Protein AF-A0A443YHZ7-F1 (afdb_monomer_lite)

Foldseek 3Di:
DPPVCVPPVVLVVLVVVLVVLVVVLVQQVVLVPPPQSWGADPNDTDRRDPVVNVVSVVVSCVSVVVSVVVVVCPPD

Radius of gyration: 15.87 Å; chains: 1; bounding box: 40×14×44 Å

Secondary structure (DSSP, 8-state):
----TTT-HHHHHHHHHHHHHHHHHHHHHHHHTSTT-EEEETTEEEE--TTHHHHHHHHHHHHHHHHHHHHH----

Structure (mmCIF, N/CA/C/O backbone):
data_AF-A0A443YHZ7-F1
#
_entry.id   AF-A0A443YHZ7-F1
#
loop_
_atom_site.group_PDB
_atom_site.id
_atom_site.type_symbol
_atom_site.label_atom_id
_atom_site.label_alt_id
_atom_site.label_comp_id
_atom_site.label_asym_id
_atom_site.label_entity_id
_atom_site.label_seq_id
_atom_site.pdbx_PDB_ins_code
_atom_site.Cartn_x
_atom_site.Cartn_y
_atom_site.Cartn_z
_atom_site.occupancy
_atom_site.B_iso_or_equiv
_atom_site.auth_seq_id
_atom_site.auth_comp_id
_atom_site.auth_asym_id
_atom_site.auth_atom_id
_atom_site.pdbx_PDB_model_num
ATOM 1 N N . MET A 1 1 ? 15.628 5.659 -24.954 1.00 44.31 1 MET A N 1
ATOM 2 C CA . MET A 1 1 ? 14.437 4.821 -25.206 1.00 44.31 1 MET A CA 1
ATOM 3 C C . MET A 1 1 ? 13.497 5.021 -24.026 1.00 44.31 1 MET A C 1
ATOM 5 O O . MET A 1 1 ? 13.643 4.364 -23.006 1.00 44.31 1 MET A O 1
ATOM 9 N N . HIS A 1 2 ? 12.646 6.043 -24.114 1.00 48.16 2 HIS A N 1
ATOM 10 C CA . HIS A 1 2 ? 11.607 6.330 -23.127 1.00 48.16 2 HIS A CA 1
ATOM 11 C C . HIS A 1 2 ? 10.545 5.248 -23.334 1.00 48.16 2 HIS A C 1
ATOM 13 O O . HIS A 1 2 ? 9.704 5.379 -24.211 1.00 48.16 2 HIS A O 1
ATOM 19 N N . LYS A 1 3 ? 10.701 4.091 -22.679 1.00 54.41 3 LYS A N 1
ATOM 20 C CA . LYS A 1 3 ? 9.636 3.087 -22.658 1.00 54.41 3 LYS A CA 1
ATOM 21 C C . LYS A 1 3 ? 8.499 3.747 -21.897 1.00 54.41 3 LYS A C 1
ATOM 23 O O . LYS A 1 3 ? 8.683 4.076 -20.726 1.00 54.41 3 LYS A O 1
ATOM 28 N N . ASP A 1 4 ? 7.406 4.035 -22.593 1.00 61.41 4 ASP A N 1
ATOM 29 C CA . ASP A 1 4 ? 6.206 4.658 -22.053 1.00 61.41 4 ASP A CA 1
ATOM 30 C C . ASP A 1 4 ? 5.637 3.780 -20.934 1.00 61.41 4 ASP A C 1
ATOM 32 O O . ASP A 1 4 ? 4.710 3.006 -21.141 1.00 61.41 4 ASP A O 1
ATOM 36 N N . CYS A 1 5 ? 6.197 3.896 -19.730 1.00 55.53 5 CYS A N 1
ATOM 37 C CA . CYS A 1 5 ? 5.818 3.114 -18.553 1.00 55.53 5 CYS A CA 1
ATOM 38 C C . CYS A 1 5 ? 4.321 3.281 -18.224 1.00 55.53 5 CYS A C 1
ATOM 40 O O . CYS A 1 5 ? 3.694 2.427 -17.608 1.00 55.53 5 CYS A O 1
ATOM 42 N N . MET A 1 6 ? 3.729 4.372 -18.716 1.00 59.91 6 MET A N 1
ATOM 43 C CA . MET A 1 6 ? 2.306 4.680 -18.644 1.00 59.91 6 MET A CA 1
ATOM 44 C C . MET A 1 6 ? 1.420 3.759 -19.508 1.00 59.91 6 MET A C 1
ATOM 46 O O . MET A 1 6 ? 0.239 3.602 -19.195 1.00 59.91 6 MET A O 1
ATOM 50 N N . SER A 1 7 ? 1.978 3.147 -20.559 1.00 65.88 7 SER A N 1
ATOM 51 C CA . SER A 1 7 ? 1.294 2.230 -21.486 1.00 65.88 7 SER A CA 1
ATOM 52 C C . SER A 1 7 ? 1.499 0.753 -21.142 1.00 65.88 7 SER A C 1
ATOM 54 O O . SER A 1 7 ? 0.806 -0.097 -21.700 1.00 65.88 7 SER A O 1
ATOM 56 N N . ASP A 1 8 ? 2.415 0.425 -20.225 1.00 74.38 8 ASP A N 1
ATOM 57 C CA . ASP A 1 8 ? 2.637 -0.950 -19.790 1.00 74.38 8 ASP A CA 1
ATOM 58 C C . ASP A 1 8 ? 1.473 -1.422 -18.897 1.00 74.38 8 ASP A C 1
ATOM 60 O O . ASP A 1 8 ? 1.305 -0.931 -17.774 1.00 74.38 8 ASP A O 1
ATOM 64 N N . PRO A 1 9 ? 0.669 -2.412 -19.330 1.00 76.81 9 PRO A N 1
ATOM 65 C CA . PRO A 1 9 ? -0.466 -2.891 -18.541 1.00 76.81 9 PRO A CA 1
ATOM 66 C C . PRO A 1 9 ? -0.019 -3.486 -17.197 1.00 76.81 9 PRO A C 1
ATOM 68 O O . PRO A 1 9 ? -0.748 -3.407 -16.211 1.00 76.81 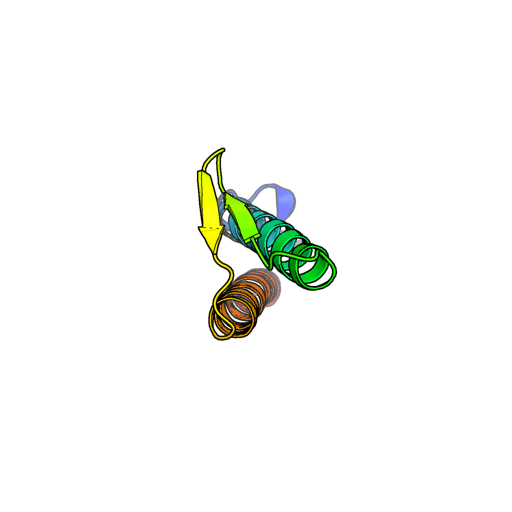9 PRO A O 1
ATOM 71 N N . LEU A 1 10 ? 1.204 -4.023 -17.127 1.00 76.81 10 LEU A N 1
ATOM 72 C CA . LEU A 1 10 ? 1.804 -4.548 -15.898 1.00 76.81 10 LEU A CA 1
ATOM 73 C C . LEU A 1 10 ? 2.066 -3.462 -14.846 1.00 76.81 10 LEU A C 1
ATOM 75 O O . LEU A 1 10 ? 1.876 -3.716 -13.656 1.00 76.81 10 LEU A O 1
ATOM 79 N N . PHE A 1 11 ? 2.437 -2.249 -15.266 1.00 78.38 11 PHE A N 1
ATOM 80 C CA . PHE A 1 11 ? 2.632 -1.125 -14.349 1.00 78.38 11 PHE A CA 1
ATOM 81 C C . PHE A 1 11 ? 1.316 -0.759 -13.654 1.00 78.38 11 PHE A C 1
ATOM 83 O O . PHE A 1 11 ? 1.262 -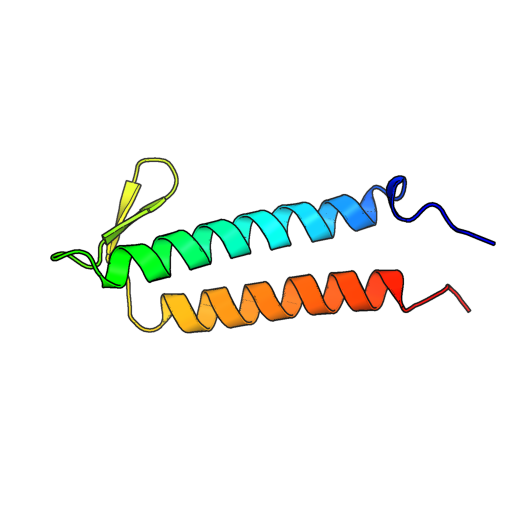0.640 -12.429 1.00 78.38 11 PHE A O 1
ATOM 90 N N . TRP A 1 12 ? 0.225 -0.679 -14.418 1.00 79.44 12 TRP A N 1
ATOM 91 C CA . TRP A 1 12 ? -1.109 -0.417 -13.876 1.00 79.44 12 TRP A CA 1
ATOM 92 C C . TRP A 1 12 ? -1.610 -1.532 -12.956 1.00 79.44 12 TRP A C 1
ATOM 94 O O . TRP A 1 12 ? -2.225 -1.239 -11.929 1.00 79.44 12 TRP A O 1
ATOM 104 N N . VAL A 1 13 ? -1.308 -2.796 -13.268 1.00 83.00 13 VAL A N 1
ATOM 105 C CA . VAL A 1 13 ? -1.635 -3.941 -12.400 1.00 83.00 13 VAL A CA 1
ATOM 106 C C . VAL A 1 13 ? -0.942 -3.844 -11.037 1.00 83.00 13 VAL A C 1
ATOM 108 O O . VAL A 1 13 ? -1.504 -4.323 -10.058 1.00 83.00 13 VAL A O 1
ATOM 111 N N . LEU A 1 14 ? 0.222 -3.195 -10.934 1.00 80.62 14 LEU A N 1
ATOM 112 C CA . LEU A 1 14 ? 0.886 -2.921 -9.652 1.00 80.62 14 LEU A CA 1
ATOM 113 C C . LEU A 1 14 ? 0.379 -1.639 -8.977 1.00 80.62 14 LEU A C 1
ATOM 115 O O . LEU A 1 14 ? 0.150 -1.617 -7.766 1.00 80.62 14 LEU A O 1
ATOM 119 N N . VAL A 1 15 ? 0.187 -0.572 -9.752 1.00 83.00 15 VAL A N 1
ATOM 120 C CA . VAL A 1 15 ? -0.197 0.750 -9.241 1.00 83.00 15 VAL A CA 1
ATOM 121 C C . VAL A 1 15 ? -1.612 0.765 -8.674 1.00 83.00 15 VAL A C 1
ATOM 123 O O . VAL A 1 15 ? -1.827 1.315 -7.595 1.00 83.00 15 VAL A O 1
ATOM 126 N N . PHE A 1 16 ? -2.585 0.144 -9.342 1.00 85.62 16 PHE A N 1
ATOM 127 C CA . PHE A 1 16 ? -3.964 0.105 -8.848 1.00 85.62 16 PHE A CA 1
ATOM 128 C C . PHE A 1 16 ? -4.097 -0.507 -7.447 1.00 85.62 16 PHE A C 1
ATOM 130 O O . PHE A 1 16 ? -4.698 0.133 -6.579 1.00 85.62 16 PHE A O 1
ATOM 137 N N . PRO A 1 17 ? -3.555 -1.706 -7.171 1.00 82.81 17 PRO A N 1
ATOM 138 C CA . PRO A 1 17 ? -3.620 -2.263 -5.831 1.00 82.81 17 PRO A CA 1
ATOM 139 C C . PRO A 1 17 ? -2.779 -1.460 -4.829 1.00 82.81 17 PRO A C 1
ATOM 141 O O . PRO A 1 17 ? -3.210 -1.326 -3.686 1.00 82.81 17 PRO A O 1
ATOM 144 N N . ALA A 1 18 ? -1.661 -0.843 -5.233 1.00 84.25 18 ALA A N 1
ATOM 145 C CA . ALA A 1 18 ? -0.895 0.046 -4.353 1.00 84.25 18 ALA A CA 1
ATOM 146 C C . ALA A 1 18 ? -1.735 1.255 -3.898 1.00 84.25 18 ALA A C 1
ATOM 148 O O . ALA A 1 18 ? -1.787 1.583 -2.709 1.00 84.25 18 ALA A O 1
ATOM 149 N N . LEU A 1 19 ? -2.465 1.876 -4.829 1.00 86.00 19 LEU A N 1
ATOM 150 C CA . LEU A 1 19 ? -3.380 2.987 -4.556 1.00 86.00 19 LEU A CA 1
ATOM 151 C C . LEU A 1 19 ? -4.571 2.551 -3.695 1.00 86.00 19 LEU A C 1
ATOM 153 O O . LEU A 1 19 ? -4.931 3.243 -2.742 1.00 86.00 19 LEU A O 1
ATOM 157 N N . ALA A 1 20 ? -5.158 1.387 -3.985 1.00 86.75 20 ALA A N 1
ATOM 158 C CA . ALA A 1 20 ? -6.266 0.844 -3.205 1.00 86.75 20 ALA A CA 1
ATOM 159 C C . ALA A 1 20 ? -5.856 0.572 -1.748 1.00 86.75 20 ALA A C 1
ATOM 161 O O . ALA A 1 20 ? -6.571 0.961 -0.823 1.00 86.75 20 ALA A O 1
ATOM 162 N N . VAL A 1 21 ? -4.686 -0.042 -1.531 1.00 86.12 21 VAL A N 1
ATOM 163 C CA . VAL A 1 21 ? -4.143 -0.297 -0.188 1.00 86.12 21 VAL A CA 1
ATOM 164 C C . VAL A 1 21 ? -3.799 1.015 0.518 1.00 86.12 21 VAL A C 1
ATOM 166 O O . VAL A 1 21 ? -4.100 1.152 1.701 1.00 86.12 21 VAL A O 1
ATOM 169 N N . SER A 1 22 ? -3.263 2.008 -0.195 1.00 85.75 22 SER A N 1
ATOM 170 C CA . SER A 1 22 ? -2.992 3.344 0.357 1.00 85.75 22 SER A CA 1
ATOM 171 C C . SER A 1 22 ? -4.269 4.021 0.868 1.00 85.75 22 SER A C 1
ATOM 173 O O . SER A 1 22 ? -4.311 4.503 1.999 1.00 85.75 22 SER A O 1
ATOM 175 N N . GLY A 1 23 ? -5.344 4.011 0.072 1.00 84.19 23 GLY A N 1
ATOM 176 C CA . GLY A 1 23 ? -6.638 4.573 0.473 1.00 84.19 23 GLY A CA 1
ATOM 177 C C . GLY A 1 23 ? -7.257 3.839 1.666 1.00 84.19 23 GLY A C 1
ATOM 178 O O . GLY A 1 23 ? -7.812 4.461 2.573 1.00 84.19 23 GLY A O 1
ATOM 179 N N . LEU A 1 24 ? -7.106 2.516 1.700 1.00 83.69 24 LEU A N 1
ATOM 180 C CA . LEU A 1 24 ? -7.554 1.676 2.806 1.00 83.69 24 LEU A CA 1
ATOM 181 C C . LEU A 1 24 ? -6.774 1.980 4.092 1.00 83.69 24 LEU A C 1
ATOM 183 O O . LEU A 1 24 ? -7.376 2.121 5.153 1.00 83.69 24 LEU A O 1
ATOM 187 N N . LEU A 1 25 ? -5.459 2.175 3.991 1.00 83.75 25 LEU A N 1
ATOM 188 C CA . LEU A 1 25 ? -4.598 2.560 5.106 1.00 83.75 25 LEU A CA 1
ATOM 189 C C . LEU A 1 25 ? -4.985 3.930 5.679 1.00 83.75 25 LEU A C 1
ATOM 191 O O . LEU A 1 25 ? -5.091 4.079 6.894 1.00 83.75 25 LEU A O 1
ATOM 195 N N . ILE A 1 26 ? -5.277 4.907 4.818 1.00 82.69 26 ILE A N 1
ATOM 196 C CA . ILE A 1 26 ? -5.758 6.230 5.241 1.00 82.69 26 ILE A CA 1
ATOM 197 C C . ILE A 1 26 ? -7.099 6.110 5.976 1.00 82.69 26 ILE A C 1
ATOM 199 O O . ILE A 1 26 ? -7.262 6.705 7.039 1.00 82.69 26 ILE A O 1
ATOM 203 N N . GLN A 1 27 ? -8.043 5.305 5.473 1.00 83.75 27 GLN A N 1
ATOM 204 C CA . GLN A 1 27 ? -9.310 5.061 6.176 1.00 83.75 27 GLN A CA 1
ATOM 205 C C . GLN A 1 27 ? -9.106 4.397 7.540 1.00 83.75 27 GLN A C 1
ATOM 207 O O . GLN A 1 27 ? -9.786 4.757 8.500 1.00 83.75 27 GLN A O 1
ATOM 212 N N . MET A 1 28 ? -8.167 3.455 7.649 1.00 79.44 28 MET A N 1
ATOM 213 C CA . MET A 1 28 ? -7.812 2.831 8.925 1.00 79.44 28 MET A CA 1
ATOM 214 C C . MET A 1 28 ? -7.229 3.844 9.916 1.00 79.44 28 MET A C 1
ATOM 216 O O . MET A 1 28 ? -7.627 3.850 11.079 1.00 79.44 28 MET A O 1
ATOM 220 N N . ILE A 1 29 ? -6.337 4.727 9.456 1.00 79.75 29 ILE A N 1
ATOM 221 C CA . ILE A 1 29 ? -5.743 5.788 10.281 1.00 79.75 29 ILE A CA 1
ATOM 222 C C . ILE A 1 29 ? -6.810 6.787 10.731 1.00 79.75 29 ILE A C 1
ATOM 224 O O . ILE A 1 29 ? -6.879 7.114 11.908 1.00 79.75 29 ILE A O 1
ATOM 228 N N . LEU A 1 30 ? -7.688 7.235 9.833 1.00 79.44 30 LEU A N 1
ATOM 229 C CA . LEU A 1 30 ? -8.782 8.145 10.188 1.00 79.44 30 LEU A CA 1
ATOM 230 C C . LEU A 1 30 ? -9.773 7.500 11.170 1.00 79.44 30 LEU A C 1
ATOM 232 O O . LEU A 1 30 ? -10.319 8.180 12.035 1.00 79.44 30 LEU A O 1
ATOM 236 N N . SER A 1 31 ? -9.974 6.183 11.079 1.00 74.50 31 SER A N 1
ATOM 237 C CA . SER A 1 31 ? -10.845 5.426 11.982 1.00 74.50 31 SER A CA 1
ATOM 238 C C . SER A 1 31 ? -10.295 5.318 13.414 1.00 74.50 31 SER A C 1
ATOM 240 O O . SER A 1 31 ? -11.091 5.249 14.350 1.00 74.50 31 SER A O 1
ATOM 242 N N . LEU A 1 32 ? -8.969 5.386 13.619 1.00 73.19 32 LEU A N 1
ATOM 243 C CA . LEU A 1 32 ? -8.356 5.436 14.961 1.00 73.19 32 LEU A CA 1
ATOM 244 C C . LEU A 1 32 ? -8.779 6.670 15.765 1.00 73.19 32 LEU A C 1
ATOM 246 O O . LEU A 1 32 ? -8.836 6.607 16.989 1.00 73.19 32 LEU A O 1
ATOM 250 N N . PHE A 1 33 ? -9.083 7.779 15.087 1.00 73.00 33 PHE A N 1
ATOM 251 C CA . PHE A 1 33 ? -9.564 9.007 15.724 1.00 73.00 33 PHE A CA 1
ATOM 252 C C . PHE A 1 33 ? -11.073 8.973 16.012 1.00 73.00 33 PHE A C 1
ATOM 254 O O . PHE A 1 33 ? -11.613 9.913 16.594 1.00 73.00 33 PHE A O 1
ATOM 261 N N . SER A 1 34 ? -11.769 7.903 15.615 1.00 69.69 34 SER A N 1
ATOM 262 C CA . SER A 1 34 ? -13.190 7.711 15.886 1.00 69.69 34 SER A CA 1
ATOM 263 C C . SER A 1 34 ? -13.399 6.827 17.115 1.00 69.69 34 SER A C 1
ATOM 265 O O . SER A 1 34 ? -12.666 5.868 17.350 1.00 69.69 34 SER A O 1
ATOM 267 N N . CYS A 1 35 ? -14.451 7.124 17.879 1.00 58.66 35 CYS A N 1
ATOM 268 C CA . CYS A 1 35 ? -14.736 6.561 19.205 1.00 58.66 35 CYS A CA 1
ATOM 269 C C . CYS A 1 35 ? -14.901 5.020 19.242 1.00 58.66 35 CYS A C 1
ATOM 271 O O . CYS A 1 35 ? -14.978 4.434 20.317 1.00 58.66 35 CYS A O 1
ATOM 273 N N . CYS A 1 36 ? -14.954 4.344 18.086 1.00 65.69 36 CYS A N 1
ATOM 274 C CA . CYS A 1 36 ? -15.241 2.910 17.988 1.00 65.69 36 CYS A CA 1
ATOM 275 C C . CYS A 1 36 ? -14.234 2.092 17.159 1.00 65.69 36 CYS A C 1
ATOM 277 O O . CYS A 1 36 ? -14.539 0.932 16.879 1.00 65.69 36 CYS A O 1
ATOM 279 N N . ALA A 1 37 ? -13.091 2.660 16.732 1.00 65.44 37 ALA A N 1
ATOM 280 C CA . ALA A 1 37 ? -12.029 1.970 15.972 1.00 65.44 37 ALA A CA 1
ATOM 281 C C . ALA A 1 37 ? -12.567 0.954 14.937 1.00 65.44 37 ALA A C 1
ATOM 283 O O . ALA A 1 37 ? -12.180 -0.213 14.897 1.00 65.44 37 ALA A O 1
ATOM 284 N N . THR A 1 38 ? -13.556 1.366 14.148 1.00 68.62 38 THR A N 1
ATOM 285 C CA . THR A 1 38 ? -14.268 0.512 13.193 1.00 68.62 38 THR A CA 1
ATOM 286 C C . THR A 1 38 ? -14.212 1.169 11.829 1.00 68.62 38 THR A C 1
ATOM 288 O O . THR A 1 38 ? -14.564 2.339 11.670 1.00 68.62 38 THR A O 1
ATOM 291 N N . PHE A 1 39 ? -13.753 0.423 10.827 1.00 74.12 39 PHE A N 1
ATOM 292 C CA . PHE A 1 39 ? -13.655 0.913 9.455 1.00 74.12 39 PHE A CA 1
ATOM 293 C C . PHE A 1 39 ? -14.622 0.139 8.557 1.00 74.12 39 PHE A C 1
ATOM 295 O O . PHE A 1 39 ? -14.925 -1.032 8.805 1.00 74.12 39 PHE A O 1
ATOM 302 N N . LYS A 1 40 ? -15.155 0.800 7.525 1.00 69.88 40 LYS A N 1
ATOM 303 C CA . LYS A 1 40 ? -16.078 0.175 6.572 1.00 69.88 40 LYS A CA 1
ATOM 304 C C . LYS A 1 40 ? -15.319 -0.306 5.342 1.00 69.88 40 LYS A C 1
ATOM 306 O O . LYS A 1 40 ? -14.907 0.497 4.515 1.00 69.88 40 LYS A O 1
ATOM 311 N N . LEU A 1 41 ? -15.214 -1.620 5.176 1.00 72.62 41 LEU A N 1
ATOM 312 C CA . LEU A 1 41 ? -14.704 -2.245 3.962 1.00 72.62 41 LEU A CA 1
ATOM 313 C C . LEU A 1 41 ? -15.879 -2.738 3.115 1.00 72.62 41 LEU A C 1
ATOM 315 O O . LEU A 1 41 ? -16.594 -3.656 3.516 1.00 72.62 41 LEU A O 1
ATOM 319 N N . ARG A 1 42 ? -16.089 -2.142 1.934 1.00 73.06 42 ARG A N 1
ATOM 320 C CA . ARG A 1 42 ? -17.118 -2.584 0.969 1.00 73.06 42 ARG A CA 1
ATOM 321 C C . ARG A 1 42 ? -18.524 -2.703 1.593 1.00 73.06 42 ARG A C 1
ATOM 323 O O . ARG A 1 42 ? -19.249 -3.662 1.348 1.00 73.06 42 ARG A O 1
ATOM 330 N N . GLY A 1 43 ? -18.878 -1.749 2.457 1.00 76.38 43 GLY A N 1
ATOM 331 C CA . GLY A 1 43 ? -20.157 -1.717 3.178 1.00 76.38 43 GLY A CA 1
ATOM 332 C C . GLY A 1 43 ? -20.213 -2.558 4.460 1.00 76.38 43 GLY A C 1
ATOM 333 O O . GLY A 1 43 ? -21.160 -2.404 5.227 1.00 76.38 43 GLY A O 1
ATOM 334 N N . ARG A 1 44 ? -19.202 -3.391 4.750 1.00 72.62 44 ARG A N 1
ATOM 335 C CA . ARG A 1 44 ? -19.099 -4.135 6.014 1.00 72.62 44 ARG A CA 1
ATOM 336 C C . ARG A 1 44 ? -18.247 -3.393 7.031 1.00 72.62 44 ARG A C 1
ATOM 338 O O . ARG A 1 44 ? -17.127 -2.992 6.733 1.00 72.62 44 ARG A O 1
ATOM 345 N N . THR A 1 45 ? -18.768 -3.257 8.242 1.00 77.81 45 THR A N 1
ATOM 346 C CA . THR A 1 45 ? -18.024 -2.720 9.382 1.00 77.81 45 THR A CA 1
ATOM 347 C C . THR A 1 45 ? -17.094 -3.800 9.923 1.00 77.81 45 THR A C 1
ATOM 349 O O . THR A 1 45 ? -17.556 -4.877 10.298 1.00 77.81 45 THR A O 1
ATOM 352 N N . ILE A 1 46 ? -15.792 -3.527 9.952 1.00 78.38 46 ILE A N 1
ATOM 353 C CA . ILE A 1 46 ? -14.778 -4.435 10.490 1.00 78.38 46 ILE A CA 1
ATOM 354 C C . ILE A 1 46 ? -14.117 -3.750 11.695 1.00 78.38 46 ILE A C 1
ATOM 356 O O . ILE A 1 46 ? -13.702 -2.592 11.576 1.00 78.38 46 ILE A O 1
ATOM 360 N N . PRO A 1 47 ? -14.020 -4.427 12.856 1.00 78.12 47 PRO A N 1
ATOM 361 C CA . PRO A 1 47 ? -13.275 -3.905 13.993 1.00 78.12 47 PRO A CA 1
ATOM 362 C C . PRO A 1 47 ? -11.790 -3.823 13.637 1.00 78.12 47 PRO A C 1
ATOM 364 O O . PRO A 1 47 ? -11.185 -4.801 13.189 1.00 78.12 47 PRO A O 1
ATOM 367 N N . LEU A 1 48 ? -11.207 -2.643 13.821 1.00 72.81 48 LEU A N 1
ATOM 368 C CA . LEU A 1 48 ? -9.816 -2.373 13.506 1.00 72.81 48 LEU A CA 1
ATOM 369 C C . LEU A 1 48 ? -8.933 -3.036 14.569 1.00 72.81 48 LEU A C 1
ATOM 371 O O . LEU A 1 48 ? -8.845 -2.583 15.709 1.00 72.81 48 LEU A O 1
ATOM 375 N N . LYS A 1 49 ? -8.272 -4.135 14.205 1.00 81.31 49 LYS A N 1
ATOM 376 C CA . LYS A 1 49 ? -7.244 -4.731 15.063 1.00 81.31 49 LYS A CA 1
ATOM 377 C C . LYS A 1 49 ? -5.957 -3.926 14.938 1.00 81.31 49 LYS A C 1
ATOM 379 O O . LYS A 1 49 ? -5.569 -3.551 13.835 1.00 81.31 49 LYS A O 1
ATOM 384 N N . TRP A 1 50 ? -5.248 -3.750 16.050 1.00 74.94 50 TRP A N 1
ATOM 385 C CA . TRP A 1 50 ? -3.989 -2.993 16.100 1.00 74.94 50 TRP A CA 1
ATOM 386 C C . TRP A 1 50 ? -2.925 -3.518 15.116 1.00 74.94 50 TRP A C 1
ATOM 388 O O . TRP A 1 50 ? -2.152 -2.745 14.566 1.00 74.94 50 TRP A O 1
ATOM 398 N N . TRP A 1 51 ? -2.953 -4.821 14.811 1.00 78.38 51 TRP A N 1
ATOM 399 C CA . TRP A 1 51 ? -2.078 -5.467 13.824 1.00 78.38 51 TRP A CA 1
ATOM 400 C C . TRP A 1 51 ? -2.429 -5.172 12.353 1.00 78.38 51 TRP A C 1
ATOM 402 O O . TRP A 1 51 ? -1.602 -5.406 11.475 1.00 78.38 51 TRP A O 1
ATOM 412 N N . MET A 1 52 ? -3.628 -4.663 12.046 1.00 79.62 52 MET A N 1
ATOM 413 C CA . MET A 1 52 ? -4.056 -4.435 10.655 1.00 79.62 52 MET A CA 1
ATOM 414 C C . MET A 1 52 ? -3.358 -3.239 10.012 1.00 79.62 52 MET A C 1
ATOM 416 O O . MET A 1 52 ? -3.044 -3.298 8.830 1.00 79.62 52 MET A O 1
ATOM 420 N N . ILE A 1 53 ? -3.077 -2.187 10.780 1.00 81.75 53 ILE A N 1
ATOM 421 C CA . ILE A 1 53 ? -2.383 -0.988 10.293 1.00 81.75 53 ILE A CA 1
ATOM 422 C C . ILE A 1 53 ? -0.937 -1.307 9.881 1.00 81.75 53 ILE A C 1
ATOM 424 O O . ILE A 1 53 ? -0.587 -1.002 8.742 1.00 81.75 53 ILE A O 1
ATOM 428 N N . PRO A 1 54 ? -0.097 -1.953 10.722 1.00 82.62 54 PRO A N 1
ATOM 429 C CA . PRO A 1 54 ? 1.256 -2.315 10.313 1.00 82.62 54 PRO A CA 1
ATOM 430 C C . PRO A 1 54 ? 1.263 -3.345 9.178 1.00 82.62 54 PRO A C 1
ATOM 432 O O . PRO A 1 54 ? 2.095 -3.237 8.283 1.00 82.62 54 PRO A O 1
ATOM 435 N N . ALA A 1 55 ? 0.316 -4.291 9.143 1.00 85.56 55 ALA A N 1
ATOM 436 C CA . ALA A 1 55 ? 0.200 -5.237 8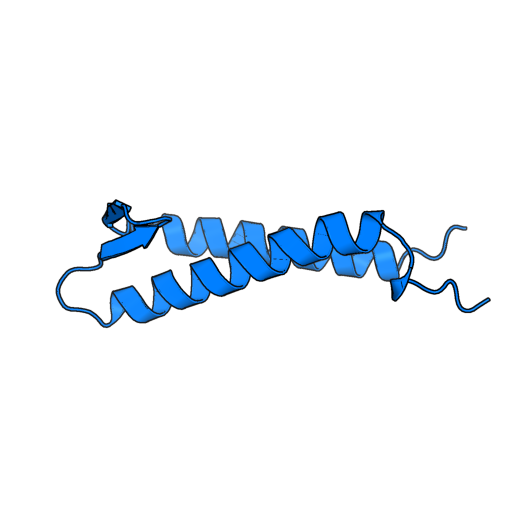.031 1.00 85.56 55 ALA A CA 1
ATOM 437 C C . ALA A 1 55 ? -0.159 -4.540 6.706 1.00 85.56 55 ALA A C 1
ATOM 439 O O . ALA A 1 55 ? 0.479 -4.783 5.681 1.00 85.56 55 ALA A O 1
ATOM 440 N N . ALA A 1 56 ? -1.147 -3.641 6.724 1.00 83.69 56 ALA A N 1
ATOM 441 C CA . ALA A 1 56 ? -1.522 -2.851 5.557 1.00 83.69 56 ALA A CA 1
ATOM 442 C C . ALA A 1 56 ? -0.393 -1.894 5.141 1.00 83.69 56 ALA A C 1
ATOM 444 O O . ALA A 1 56 ? -0.167 -1.708 3.951 1.00 83.69 56 ALA A O 1
ATOM 445 N N . GLY A 1 57 ? 0.359 -1.345 6.100 1.00 84.81 57 GLY A N 1
ATOM 446 C CA . GLY A 1 57 ? 1.529 -0.501 5.850 1.00 84.81 57 GLY A CA 1
ATOM 447 C C . GLY A 1 57 ? 2.659 -1.264 5.172 1.00 84.81 57 GLY A C 1
ATOM 448 O O . GLY A 1 57 ? 3.186 -0.799 4.165 1.00 84.81 57 GLY A O 1
ATOM 449 N N . ALA A 1 58 ? 2.976 -2.462 5.667 1.00 88.31 58 ALA A N 1
ATOM 450 C CA . ALA A 1 58 ? 3.973 -3.343 5.068 1.00 88.31 58 ALA A CA 1
ATOM 451 C C . ALA A 1 58 ? 3.583 -3.754 3.642 1.00 88.31 58 ALA A C 1
ATOM 453 O O . ALA A 1 58 ? 4.408 -3.666 2.737 1.00 88.31 58 ALA A O 1
ATOM 454 N N . LEU A 1 59 ? 2.318 -4.130 3.418 1.00 86.94 59 LEU A N 1
ATOM 455 C CA . LEU A 1 59 ? 1.801 -4.426 2.078 1.00 86.94 59 LEU A CA 1
ATOM 456 C C . LEU A 1 59 ? 1.885 -3.207 1.157 1.00 86.94 59 LEU A C 1
ATOM 458 O O . LEU A 1 59 ? 2.346 -3.329 0.028 1.00 86.94 59 LEU A O 1
ATOM 462 N N . CYS A 1 60 ? 1.482 -2.030 1.637 1.00 88.25 60 CYS A N 1
ATOM 463 C CA . CYS A 1 60 ? 1.544 -0.796 0.860 1.00 88.25 60 CYS A CA 1
ATOM 464 C C . CYS A 1 60 ? 2.984 -0.475 0.441 1.00 88.25 60 CYS A C 1
ATOM 466 O O . CYS A 1 60 ? 3.253 -0.239 -0.736 1.00 88.25 60 CYS A O 1
ATOM 468 N N . GLY A 1 61 ? 3.916 -0.536 1.396 1.00 85.69 61 GLY A N 1
ATOM 469 C CA . GLY A 1 61 ? 5.339 -0.332 1.149 1.00 85.69 61 GLY A CA 1
ATOM 470 C C . GLY A 1 61 ? 5.904 -1.349 0.161 1.00 85.69 61 GLY A C 1
ATOM 471 O O . GLY A 1 61 ? 6.604 -0.957 -0.764 1.00 85.69 61 GLY A O 1
ATOM 472 N N . LEU A 1 62 ? 5.547 -2.629 0.298 1.00 88.19 62 LEU A N 1
ATOM 473 C CA . LEU A 1 62 ? 5.973 -3.690 -0.616 1.00 88.19 62 LEU A CA 1
ATOM 474 C C . LEU A 1 62 ? 5.476 -3.4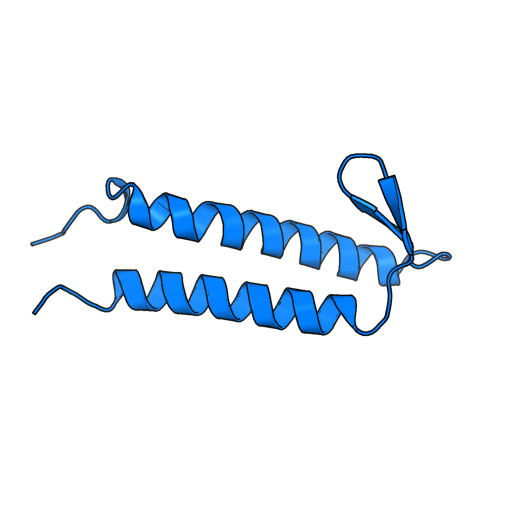43 -2.047 1.00 88.19 62 LEU A C 1
ATOM 476 O O . LEU A 1 62 ? 6.252 -3.576 -2.989 1.00 88.19 62 LEU A O 1
ATOM 480 N N . LEU A 1 63 ? 4.205 -3.066 -2.219 1.00 85.50 63 LEU A N 1
ATOM 481 C CA . LEU A 1 63 ? 3.629 -2.800 -3.539 1.00 85.50 63 LEU A CA 1
ATOM 482 C C . LEU A 1 63 ? 4.264 -1.581 -4.212 1.00 85.50 63 LEU A C 1
ATOM 484 O O . LEU A 1 63 ? 4.612 -1.649 -5.389 1.00 85.50 63 LEU A O 1
ATOM 488 N N . TRP A 1 64 ? 4.451 -0.486 -3.474 1.00 85.50 64 TRP A N 1
ATOM 489 C CA . TRP A 1 64 ? 5.144 0.693 -3.992 1.00 85.50 64 TRP A CA 1
ATOM 490 C C . TRP A 1 64 ? 6.610 0.402 -4.294 1.00 85.50 64 TRP A C 1
ATOM 492 O O . TRP A 1 64 ? 7.109 0.827 -5.330 1.00 85.50 64 TRP A O 1
ATOM 502 N N . PHE A 1 65 ? 7.286 -0.367 -3.442 1.00 86.50 65 PHE A N 1
ATOM 503 C CA . PHE A 1 65 ? 8.657 -0.801 -3.679 1.00 86.50 65 PHE A CA 1
ATOM 504 C C . PHE A 1 65 ? 8.767 -1.628 -4.961 1.00 86.50 65 PHE A C 1
ATOM 506 O O . PHE A 1 65 ? 9.635 -1.345 -5.779 1.00 86.50 65 PHE A O 1
ATOM 513 N N . LEU A 1 66 ? 7.853 -2.580 -5.186 1.00 83.94 66 LEU A N 1
ATOM 514 C CA . LEU A 1 66 ? 7.774 -3.346 -6.431 1.00 83.94 66 LEU A CA 1
ATOM 515 C C . LEU A 1 66 ? 7.500 -2.450 -7.647 1.00 83.94 66 LEU A C 1
ATOM 517 O O . LEU A 1 66 ? 8.106 -2.655 -8.695 1.00 83.94 66 LEU A O 1
ATOM 521 N N . ALA A 1 67 ? 6.612 -1.460 -7.518 1.00 81.94 67 ALA A N 1
ATOM 522 C CA . ALA A 1 67 ? 6.288 -0.539 -8.607 1.00 81.94 67 ALA A CA 1
ATOM 523 C C . ALA A 1 67 ? 7.496 0.334 -8.970 1.00 81.94 67 ALA A C 1
ATOM 525 O O . ALA A 1 67 ? 7.816 0.498 -10.144 1.00 81.94 67 ALA A O 1
ATOM 526 N N . VAL A 1 68 ? 8.211 0.834 -7.961 1.00 83.38 68 VAL A N 1
ATOM 527 C CA . VAL A 1 68 ? 9.459 1.584 -8.127 1.00 83.38 68 VAL A CA 1
ATOM 528 C C . VAL A 1 68 ? 10.529 0.700 -8.763 1.00 83.38 68 VAL A C 1
ATOM 530 O O . VAL A 1 68 ? 11.143 1.126 -9.733 1.00 83.38 68 VAL A O 1
ATOM 533 N N . LEU A 1 69 ? 10.711 -0.536 -8.287 1.00 83.62 69 LEU A N 1
ATOM 534 C CA . LEU A 1 69 ? 11.633 -1.512 -8.877 1.00 83.62 69 LEU A CA 1
ATOM 535 C C . LEU A 1 69 ? 11.316 -1.787 -10.343 1.00 83.62 69 LEU A C 1
ATOM 537 O O . LEU A 1 69 ? 12.230 -1.806 -11.151 1.00 83.62 69 LEU A O 1
ATOM 541 N N . TYR A 1 70 ? 10.043 -1.954 -10.696 1.00 77.12 70 TYR A N 1
ATOM 542 C CA . TYR A 1 70 ? 9.620 -2.178 -12.078 1.00 77.12 70 TYR A CA 1
ATOM 543 C C . TYR A 1 70 ? 9.991 -1.002 -12.995 1.00 77.12 70 TYR A C 1
ATOM 545 O O . TYR A 1 70 ? 10.417 -1.212 -14.126 1.00 77.12 70 TYR A O 1
ATOM 553 N N . VAL A 1 71 ? 9.882 0.234 -12.500 1.00 77.75 71 VAL A N 1
ATOM 554 C CA . VAL A 1 71 ? 10.297 1.445 -13.229 1.00 77.75 71 VAL A CA 1
ATOM 555 C C . VAL A 1 71 ? 11.826 1.565 -13.305 1.00 77.75 71 VAL A C 1
ATOM 557 O O . VAL A 1 71 ? 12.366 1.980 -14.329 1.00 77.75 71 VAL A O 1
ATOM 560 N N . LEU A 1 72 ? 12.525 1.225 -12.218 1.00 78.31 72 LEU A N 1
ATOM 561 C CA . LEU A 1 72 ? 13.979 1.356 -12.067 1.00 78.31 72 LEU A CA 1
ATOM 562 C C . LEU A 1 72 ? 14.786 0.196 -12.633 1.00 78.31 72 LEU A C 1
ATOM 564 O O . LEU A 1 72 ? 16.008 0.311 -12.675 1.00 78.31 72 LEU A O 1
ATOM 568 N N . LEU A 1 73 ? 14.146 -0.894 -13.051 1.00 75.75 73 LEU A N 1
ATOM 569 C CA . LEU A 1 73 ? 14.769 -1.967 -13.810 1.00 75.75 73 LEU A CA 1
ATOM 570 C C . LEU A 1 73 ? 14.545 -1.679 -15.306 1.00 75.75 73 LEU A C 1
ATOM 572 O O . LEU A 1 73 ? 13.648 -2.265 -15.918 1.00 75.75 73 LEU A O 1
ATOM 576 N N . PRO A 1 74 ? 15.313 -0.774 -15.953 1.00 56.41 74 PRO A N 1
ATOM 577 C CA . PRO A 1 74 ? 15.377 -0.807 -17.398 1.00 56.41 74 PRO A CA 1
ATOM 578 C C . PRO A 1 74 ? 15.937 -2.184 -17.743 1.00 56.41 74 PRO A C 1
ATOM 580 O O . PRO A 1 74 ? 17.017 -2.543 -17.279 1.00 56.41 74 PRO A O 1
ATOM 583 N N . ALA A 1 75 ? 15.152 -2.970 -18.481 1.00 59.59 75 ALA A N 1
ATOM 584 C CA . ALA A 1 75 ? 15.577 -4.260 -19.005 1.00 59.59 75 ALA A CA 1
ATOM 585 C C . ALA A 1 75 ? 17.010 -4.138 -19.548 1.00 59.59 75 ALA A C 1
ATOM 587 O O . ALA A 1 75 ? 17.237 -3.368 -20.485 1.00 59.59 75 ALA A O 1
ATOM 588 N N . SER A 1 76 ? 17.943 -4.826 -18.887 1.00 49.72 76 SER A N 1
ATOM 589 C CA . SER A 1 76 ? 19.312 -5.050 -19.353 1.00 49.72 76 SER A CA 1
ATOM 590 C C . SER A 1 76 ? 19.301 -5.707 -20.723 1.00 49.72 76 SER A C 1
ATOM 592 O O . SER A 1 76 ? 18.528 -6.688 -20.854 1.00 49.72 76 SER A O 1
#

pLDDT: mean 76.39, std 10.21, range [44.31, 88.31]

Sequence (76 aa):
MHKDCMSDPLFWVLVFPALAVSGLLIQMILSLFSCCATFKLRGRTIPLKWWMIPAAGALCGLLWFLAVLYVLLPAS

=== Feature glossary ===
The record interleaves many kinds of information about one protein. Here is each kind framed as the question it answers.

Q: What does the local fold look like, residue by residue?
A: A 3Di character summarizes, for each residue, the relative orientation of the Cα frame of its nearest spatial neighbor. Because it encodes fold topology rather than chemistry, 3Di alignments detect remote structural similarity that sequence alignment misses.

Q: Which residues are in helices, strands, or loops?
A: Secondary structure is the local, repeating backbone conformation. DSSP classifies it into eight states by reading the hydrogen-bond network: three helix types (H, G, I), two β types (E, B), two non-regular types (T, S), and unstructured coil (-).

Q: How big and how compact is the whole molecule?
A: Three whole-structure scalars: the radius of gyration (RMS distance of Cα from centroid, in Å), the count of Cα–Cα contacts (pairs closer than 8 Å and separated by more than four residues in sequence — i.e. tertiary, not local, contacts), and the bounding-box dimensions. Together they distinguish compact globular folds from extended fibres or disordered chains.

Q: How confident is the AlphaFold model at each residue?
A: For AlphaFold models, the B-factor field carries pLDDT — the model's own estimate of local accuracy on a 0–100 scale. Regions with pLDDT<50 should be treated as essentially unmodeled; they often correspond to intrinsically disordered segments.

Q: What family and function is it annotated with?
A: Functional annotations link the protein to curated databases. InterPro entries identify conserved domains and families by matching the sequence against member-database signatures (Pfam, PROSITE, CDD, …). Gene Ontology (GO) terms describe molecular function, biological process, and cellular component in a controlled vocabulary. CATH places the structure in a hierarchical fold classification (Class/Architect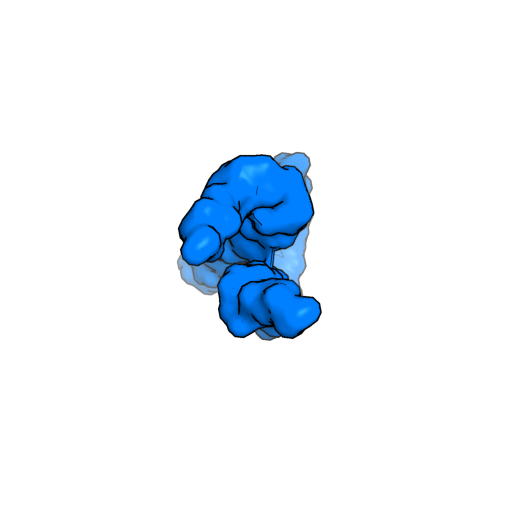ure/Topology/Homologous-superfamily). The organism is the source species.

Q: What known structures does this most resemble?
A: Nearest PDB neighbors are the top structural matches found by Foldseek when searching this structure against the entire Protein Data Bank. Each hit reports a TM-score (0 to 1; >0.5 almost always implies the same fold) and an E-value. These are *structural* homologs — they may share no detectable sequence similarity.

Q: Which residues are buried vs exposed?
A: Solvent-accessible surface area (SASA) is the area in Å² traced out by the centre of a 1.4 Å probe sphere (a water molecule) rolled over the protein's van der Waals surface (Shrake–Rupley / Lee–Richards construction). Buried residues have near-zero SASA; fully exposed residues can exceed 200 Å². The total SASA scales roughly with the number of surface residues.

Q: What are the backbone torsion angles?
A: φ (phi) and ψ (psi) are the two rotatable backbone dihedrals per residue: φ is the C(i-1)–N–Cα–C torsion, ψ is the N–Cα–C–N(i+1) torsion, both in degrees on (−180°, 180°]. α-helical residues cluster near (−60°, −45°); β-strand residues near (−120°, +130°). A Ramachandran plot is simply a scatter of (φ, ψ) for every residue.

Q: Are the domains correctly placed relative to each other?
A: Predicted aligned error is AlphaFold's pairwise confidence. Unlike pLDDT (per-residue), PAE is per-residue-pair and captures whether two parts of the structure are correctly placed relative to each other. Units are ångströms of expected positional error.

Q: What if only a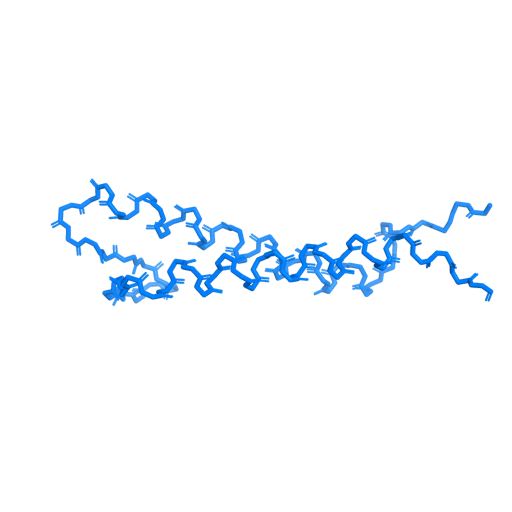 Cα trace is available?
A: P-SEA three-state annotation labels each residue as helix, strand, or coil based purely on the geometry of the Cα trace. It serves as a fallback when the full backbone (and thus DSSP) is unavailable.

Q: What is the amino-acid chain?
A: This is the polypeptide sequence — one letter per residue, N-terminus first. Length ranges from a few dozen residues for small domains to over a thousand for large multi-domain proteins.

Q: What do the rendered images show?
A: The six renders are orthographic views along the three Cartesian axes in both directions. Representation (cartoon, sticks, or surface) and color scheme (sequence-rainbow or by-chain) vary across proteins so the training set covers all the common visualization conventions.

Q: What do the diagnostic plots show?
A: Plot images: a contact map (which residues are close in 3D, as an N×N binary image), a Ramachandran scatter (backbone torsion angles, revealing secondary-structure composition at a glance), and — for AlphaFold structures — a PAE heatmap (pairwise prediction confidence).

Q: How mobile is each atom in the crystal?
A: B-factor (Debye–Waller factor) reflects atomic displacement in the crystal lattice. It is an experimental observable (units Å²), not a prediction; low values mean the atom is pinned down, high values mean it moves or is heterogeneous across the crystal.

Q: Where is each backbone atom in 3D?
A: The mmCIF table is the protein's shape written out atom by atom. For each backbone N, Cα, C, and carbonyl O, it records an (x, y, z) coordinate triple in Å plus the residue type, chain letter, and residue number.